Protein AF-A0A544Z119-F1 (afdb_monomer)

Sequence (71 aa):
MHAENIAKGKAEGKAEGQAEGILTVLSARGIEVSDDFSERIRKCHDFDRLTAWLRAAATVDSSDKLLDDIS

Foldseek 3Di:
DPPVVVVVVVLLVLQQVLLVLLVVLLVVVVADDDPVLSVVSNPDSDNVLSVQLNVVSNPDPYSVVSVVVPD

Solvent-accessible surface area (backbone atoms only — not comparable to full-atom values): 4090 Å² total; per-residue (Å²): 145,61,68,66,62,56,55,49,55,52,51,51,54,51,23,46,52,38,30,52,48,28,5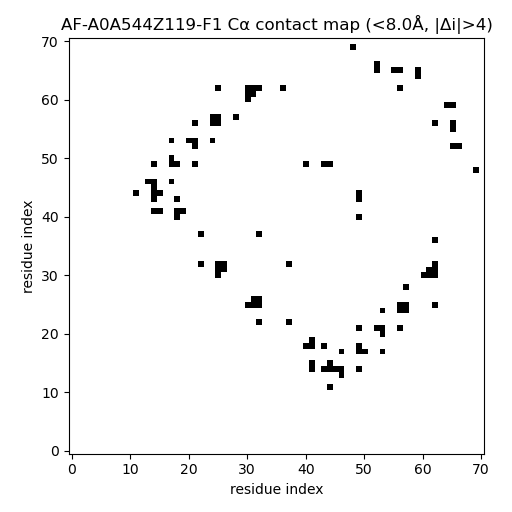3,49,45,26,51,75,70,70,36,75,71,54,69,70,58,55,51,54,43,56,71,41,77,52,53,69,58,42,51,52,38,39,60,40,39,78,70,53,92,43,58,72,60,56,67,64,77,76,117

Radius of gyration: 13.2 Å; Cα contacts (8 Å, |Δi|>4): 57; chains: 1; bounding box: 36×24×34 Å

Organism: NCBI:txid568844

pLDDT: mean 80.0, std 12.42, range [47.31, 92.25]

Mean predicted aligned error: 6.93 Å

Secondary structure (DSSP, 8-state):
--HHHHHHHHHHHHHHHHHHHHHHHHHHTT----HHHHHHHHT---HHHHHHHHHHHTT-SSSHHHHHTT-

Structure (mmCIF, N/CA/C/O backbone):
data_AF-A0A544Z119-F1
#
_entry.id   AF-A0A544Z119-F1
#
loop_
_atom_site.group_PDB
_atom_site.id
_atom_site.type_symbol
_atom_site.label_atom_id
_atom_site.label_alt_id
_atom_site.label_comp_id
_atom_site.label_asym_id
_atom_site.label_entity_id
_atom_site.label_seq_id
_atom_site.pdbx_PDB_ins_code
_atom_site.Cartn_x
_atom_site.Cartn_y
_atom_site.Cartn_z
_atom_site.occupancy
_atom_site.B_iso_or_equiv
_atom_site.auth_seq_id
_atom_site.auth_comp_id
_atom_site.auth_asym_id
_atom_site.auth_atom_id
_atom_site.pdbx_PDB_model_num
ATOM 1 N N . MET A 1 1 ? 24.239 -4.679 -24.034 1.00 50.91 1 MET A N 1
ATOM 2 C CA . MET A 1 1 ? 24.306 -4.635 -22.558 1.00 50.91 1 MET A CA 1
ATOM 3 C C . MET A 1 1 ? 23.784 -3.289 -22.021 1.00 50.91 1 MET A C 1
ATOM 5 O O . MET A 1 1 ? 24.472 -2.616 -21.276 1.00 50.91 1 MET A O 1
ATOM 9 N N . HIS A 1 2 ? 22.584 -2.851 -22.435 1.00 52.41 2 HIS A N 1
ATOM 10 C CA . HIS A 1 2 ? 21.970 -1.583 -21.966 1.00 52.41 2 HIS A CA 1
ATOM 11 C C . HIS A 1 2 ? 20.442 -1.686 -21.799 1.00 52.41 2 HIS A C 1
ATOM 13 O O . HIS A 1 2 ? 19.869 -0.982 -20.977 1.00 52.41 2 HIS A O 1
ATOM 19 N N . ALA A 1 3 ? 19.777 -2.595 -22.524 1.00 56.72 3 ALA A N 1
ATOM 20 C CA . ALA A 1 3 ? 18.331 -2.809 -22.412 1.00 56.72 3 ALA A CA 1
ATOM 21 C C . ALA A 1 3 ? 17.902 -3.386 -21.046 1.00 56.72 3 ALA A C 1
ATOM 23 O O . ALA A 1 3 ? 16.819 -3.089 -20.551 1.00 56.72 3 ALA A O 1
ATOM 24 N N . GLU A 1 4 ? 18.780 -4.165 -20.417 1.00 54.16 4 GLU A N 1
ATOM 25 C CA . GLU A 1 4 ? 18.513 -4.906 -19.179 1.00 54.16 4 GLU A CA 1
ATOM 26 C C . GLU A 1 4 ? 18.370 -3.959 -17.973 1.00 54.16 4 GLU A C 1
ATOM 28 O O . GLU A 1 4 ? 17.501 -4.151 -17.125 1.00 54.16 4 GLU A O 1
ATOM 33 N N . ASN A 1 5 ? 19.146 -2.867 -17.949 1.00 57.19 5 ASN A N 1
ATOM 34 C CA . ASN A 1 5 ? 19.100 -1.863 -16.880 1.00 57.19 5 ASN A CA 1
ATOM 35 C C . ASN A 1 5 ? 17.835 -0.988 -16.928 1.0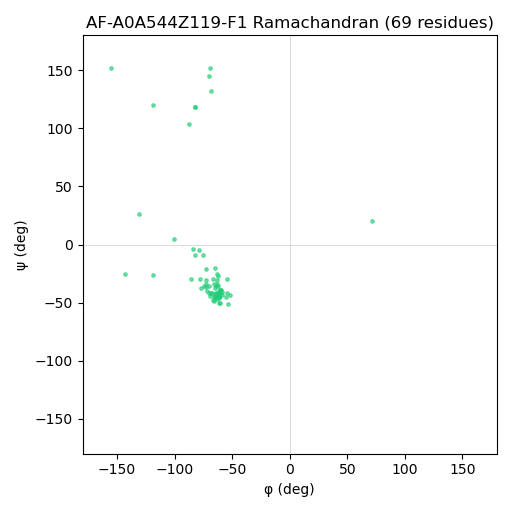0 57.19 5 ASN A C 1
ATOM 37 O O . ASN A 1 5 ? 17.298 -0.626 -15.885 1.00 57.19 5 ASN A O 1
ATOM 41 N N . ILE A 1 6 ? 17.311 -0.681 -18.122 1.00 61.12 6 ILE A N 1
ATOM 42 C CA . ILE A 1 6 ? 16.092 0.138 -18.262 1.00 61.12 6 ILE A CA 1
ATOM 43 C C . ILE A 1 6 ? 14.837 -0.657 -17.884 1.00 61.12 6 ILE A C 1
ATOM 45 O O . ILE A 1 6 ? 13.905 -0.101 -17.301 1.00 61.12 6 ILE A O 1
ATOM 49 N N . ALA A 1 7 ? 14.804 -1.956 -18.195 1.00 64.25 7 ALA A N 1
ATOM 50 C CA . ALA A 1 7 ? 13.703 -2.825 -17.790 1.00 64.25 7 ALA A CA 1
ATOM 51 C C . ALA A 1 7 ? 13.619 -2.950 -16.260 1.00 64.25 7 ALA A C 1
ATOM 53 O O . ALA A 1 7 ? 12.527 -2.849 -15.702 1.00 64.25 7 ALA A O 1
ATOM 54 N N . LYS A 1 8 ? 14.771 -3.082 -15.588 1.00 60.44 8 LYS A N 1
ATOM 55 C CA . LYS A 1 8 ? 14.843 -3.176 -14.127 1.00 60.44 8 LYS A CA 1
ATOM 56 C C . LYS A 1 8 ? 14.388 -1.881 -13.439 1.00 60.44 8 LYS A C 1
ATOM 58 O O . LYS A 1 8 ? 13.465 -1.930 -12.634 1.00 60.44 8 LYS A O 1
ATOM 63 N N . GLY A 1 9 ? 14.897 -0.724 -13.877 1.00 63.88 9 GLY A N 1
ATOM 64 C CA . GLY A 1 9 ? 14.502 0.572 -13.306 1.00 63.88 9 GLY A CA 1
ATOM 65 C C . GLY A 1 9 ? 13.021 0.926 -13.508 1.00 63.88 9 GLY A C 1
ATOM 66 O O . GLY A 1 9 ? 12.413 1.568 -12.655 1.00 63.88 9 GLY A O 1
ATOM 67 N N . LYS A 1 10 ? 12.392 0.473 -14.604 1.00 64.81 10 LYS A N 1
ATOM 68 C CA . LYS A 1 10 ? 10.938 0.628 -14.799 1.00 64.81 10 LYS A CA 1
ATOM 69 C C . LYS A 1 10 ? 10.117 -0.291 -13.900 1.00 64.81 10 LYS A C 1
ATOM 71 O O . LYS A 1 10 ? 9.042 0.114 -13.472 1.00 64.81 10 LYS A O 1
ATOM 76 N N . ALA A 1 11 ? 10.579 -1.516 -13.656 1.00 66.56 11 ALA A N 1
ATOM 77 C CA . ALA A 1 11 ? 9.890 -2.452 -12.772 1.00 66.56 11 ALA A CA 1
ATOM 78 C C . ALA A 1 11 ? 9.959 -1.986 -11.310 1.00 66.56 11 ALA A C 1
ATOM 80 O O . ALA A 1 11 ? 8.930 -1.958 -10.639 1.00 66.56 11 ALA A O 1
ATOM 81 N N . GLU A 1 12 ? 11.135 -1.537 -10.863 1.00 67.88 12 GLU A N 1
ATOM 82 C CA . GLU A 1 12 ? 11.354 -0.979 -9.521 1.00 67.88 12 GLU A CA 1
ATOM 83 C C . GLU A 1 12 ? 10.488 0.270 -9.298 1.00 67.88 12 GLU A C 1
ATOM 85 O O . GLU A 1 12 ? 9.665 0.283 -8.384 1.00 67.88 12 GLU A O 1
ATOM 90 N N . GLY A 1 13 ? 10.515 1.236 -10.226 1.00 77.38 13 GLY A N 1
ATOM 91 C CA . GLY A 1 13 ? 9.682 2.438 -10.114 1.00 77.38 13 GLY A CA 1
ATOM 92 C C . GLY A 1 13 ? 8.170 2.166 -10.153 1.00 77.38 13 GLY A C 1
ATOM 93 O O . GLY A 1 13 ? 7.383 2.935 -9.603 1.00 77.38 13 GLY A O 1
ATOM 94 N N . LYS A 1 14 ? 7.733 1.064 -10.778 1.00 78.56 14 LYS A N 1
ATOM 95 C CA . LYS A 1 14 ? 6.315 0.671 -10.804 1.00 78.56 14 LYS A CA 1
ATOM 96 C C . LYS A 1 14 ? 5.873 0.037 -9.482 1.00 78.56 14 LYS A C 1
ATOM 98 O O . LYS A 1 14 ? 4.748 0.287 -9.053 1.00 78.56 14 LYS A O 1
ATOM 103 N N . ALA A 1 15 ? 6.740 -0.759 -8.857 1.00 80.94 15 ALA A N 1
ATOM 104 C CA . ALA A 1 15 ? 6.501 -1.327 -7.533 1.00 80.94 15 ALA A CA 1
ATOM 105 C C . ALA A 1 15 ? 6.483 -0.224 -6.463 1.00 80.94 15 ALA A C 1
ATOM 107 O O . ALA A 1 15 ? 5.512 -0.118 -5.719 1.00 80.94 15 ALA A O 1
ATOM 108 N N . GLU A 1 16 ? 7.469 0.678 -6.466 1.00 83.06 16 GLU A N 1
ATOM 109 C CA . GLU A 1 16 ? 7.493 1.841 -5.566 1.00 83.06 16 GLU A CA 1
ATOM 110 C C . GLU A 1 16 ? 6.259 2.736 -5.757 1.00 83.06 16 GLU A C 1
ATOM 112 O O . GLU A 1 16 ? 5.609 3.127 -4.789 1.00 83.06 16 GLU A O 1
ATOM 117 N N . GLY A 1 17 ? 5.864 2.999 -7.007 1.00 87.06 17 GLY A N 1
ATOM 118 C CA . GLY A 1 17 ? 4.653 3.768 -7.298 1.00 87.06 17 GLY A CA 1
ATOM 119 C C . GLY A 1 17 ? 3.370 3.106 -6.783 1.00 87.06 17 GLY A C 1
ATOM 120 O O . GLY A 1 17 ? 2.464 3.798 -6.318 1.00 87.06 17 GLY A O 1
ATOM 121 N N . GLN A 1 18 ? 3.278 1.772 -6.825 1.00 88.50 18 GLN A N 1
ATOM 122 C CA . GLN A 1 18 ? 2.143 1.063 -6.231 1.00 88.50 18 GLN A CA 1
ATOM 123 C C . GLN A 1 18 ? 2.173 1.071 -4.706 1.00 88.50 18 GLN A C 1
ATOM 125 O O . GLN A 1 18 ? 1.121 1.267 -4.101 1.00 88.50 18 GLN A O 1
ATOM 130 N N . ALA A 1 19 ? 3.348 0.901 -4.099 1.00 89.75 19 ALA A N 1
ATOM 131 C CA . ALA A 1 19 ? 3.532 1.005 -2.657 1.00 89.75 19 ALA A CA 1
ATOM 132 C C . ALA A 1 19 ? 3.003 2.346 -2.126 1.00 89.75 19 ALA A C 1
ATOM 134 O O . ALA A 1 19 ? 2.145 2.375 -1.242 1.00 89.75 19 ALA A O 1
ATOM 135 N N . GLU A 1 20 ? 3.426 3.451 -2.740 1.00 90.38 20 GLU A N 1
ATOM 136 C CA . GLU A 1 20 ? 2.945 4.791 -2.389 1.00 90.38 20 GLU A CA 1
ATOM 137 C C . GLU A 1 20 ? 1.442 4.961 -2.670 1.00 90.38 20 GLU A C 1
ATOM 139 O O . GLU A 1 20 ? 0.727 5.607 -1.899 1.00 90.38 20 GLU A O 1
ATOM 144 N N . GLY A 1 21 ? 0.928 4.342 -3.738 1.00 91.25 21 GLY A N 1
ATOM 145 C CA . GLY A 1 21 ? -0.502 4.323 -4.051 1.00 91.25 21 GLY A CA 1
ATOM 146 C C . GLY A 1 21 ? -1.346 3.662 -2.958 1.00 91.25 21 GLY A C 1
ATOM 147 O O . GLY A 1 21 ? -2.382 4.204 -2.576 1.00 91.25 21 GLY A O 1
ATOM 148 N N . ILE A 1 22 ? -0.888 2.533 -2.407 1.00 90.94 22 ILE A N 1
ATOM 149 C CA . ILE A 1 22 ? -1.564 1.841 -1.299 1.00 90.94 22 ILE A CA 1
ATOM 150 C C . ILE A 1 22 ? -1.633 2.752 -0.073 1.00 90.94 22 ILE A C 1
ATOM 152 O O . ILE A 1 22 ? -2.711 2.957 0.485 1.00 90.94 22 ILE A O 1
ATOM 156 N N . LEU A 1 23 ? -0.498 3.339 0.318 1.00 90.62 23 LEU A N 1
ATOM 157 C CA . LEU A 1 23 ? -0.420 4.237 1.473 1.00 90.62 23 LEU A CA 1
ATOM 158 C C . LEU A 1 23 ? -1.316 5.467 1.297 1.00 90.62 23 LEU A C 1
ATOM 160 O O . LEU A 1 23 ? -2.011 5.867 2.230 1.00 90.62 23 LEU A O 1
ATOM 164 N N . THR A 1 24 ? -1.368 6.015 0.082 1.00 92.25 24 THR A N 1
ATOM 165 C CA . THR A 1 24 ? -2.246 7.140 -0.262 1.00 92.25 24 THR A CA 1
ATOM 166 C C . THR A 1 24 ? -3.720 6.774 -0.086 1.00 92.25 24 THR A C 1
ATOM 168 O O . THR A 1 24 ? -4.473 7.546 0.505 1.00 92.25 24 THR A O 1
ATOM 171 N N . VAL A 1 25 ? -4.149 5.595 -0.552 1.00 91.31 25 VAL A N 1
ATOM 172 C CA . VAL A 1 25 ? -5.539 5.132 -0.397 1.00 91.31 25 VAL A CA 1
ATOM 173 C C . VAL A 1 25 ? -5.891 4.929 1.076 1.00 91.31 25 VAL A C 1
ATOM 175 O O . VAL A 1 25 ? -6.948 5.382 1.513 1.00 91.31 25 VAL A O 1
ATOM 178 N N . LEU A 1 26 ? -5.012 4.293 1.854 1.00 90.44 26 LEU A N 1
ATOM 179 C CA . LEU A 1 26 ? -5.231 4.088 3.289 1.00 90.44 26 LEU A CA 1
ATOM 180 C C . LEU A 1 26 ? -5.347 5.422 4.035 1.00 90.44 26 LEU A C 1
ATOM 182 O O . LEU A 1 26 ? -6.301 5.624 4.786 1.00 90.44 26 LEU A O 1
ATOM 186 N N . SER A 1 27 ? -4.446 6.364 3.747 1.00 89.75 27 SER A N 1
ATOM 187 C CA . SER A 1 27 ? -4.478 7.712 4.317 1.00 89.75 27 SER A CA 1
ATOM 188 C C . SER A 1 27 ? -5.755 8.469 3.937 1.00 89.75 27 SER A C 1
ATOM 190 O O . SER A 1 27 ? -6.411 9.040 4.807 1.00 89.75 27 SER A O 1
ATOM 192 N N . ALA A 1 28 ? -6.180 8.407 2.670 1.00 91.31 28 ALA A N 1
ATOM 193 C CA . ALA A 1 28 ? -7.421 9.032 2.206 1.00 91.31 28 ALA A CA 1
ATOM 194 C C . ALA A 1 28 ? -8.674 8.450 2.882 1.00 91.31 28 ALA A C 1
ATOM 196 O O . ALA A 1 28 ? -9.682 9.142 3.027 1.00 91.31 28 ALA A O 1
ATOM 197 N N . ARG A 1 29 ? -8.612 7.188 3.318 1.00 90.25 29 ARG A N 1
ATOM 198 C CA . ARG A 1 29 ? -9.671 6.536 4.097 1.00 90.25 29 ARG A CA 1
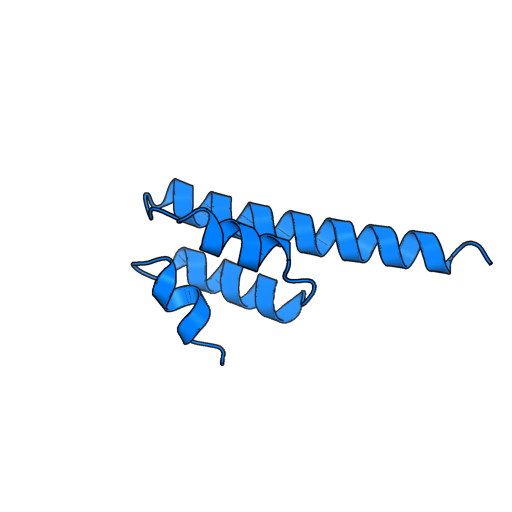ATOM 199 C C . ARG A 1 29 ? -9.593 6.815 5.599 1.00 90.25 29 ARG A C 1
ATOM 201 O O . ARG A 1 29 ? -10.480 6.377 6.325 1.00 90.25 29 ARG A O 1
ATOM 208 N N . GLY A 1 30 ? -8.568 7.529 6.062 1.00 90.62 30 GLY A N 1
ATOM 209 C CA . GLY A 1 30 ? -8.332 7.780 7.483 1.00 90.62 30 GLY A CA 1
ATOM 210 C C . GLY A 1 30 ? -7.853 6.546 8.248 1.00 90.62 30 GLY A C 1
ATOM 211 O O . GLY A 1 30 ? -7.993 6.497 9.466 1.00 90.62 30 GLY A O 1
ATOM 212 N N . ILE A 1 31 ? -7.317 5.542 7.548 1.00 89.44 31 ILE A N 1
ATOM 213 C CA . ILE A 1 31 ? -6.717 4.366 8.175 1.00 89.44 31 ILE A CA 1
ATOM 214 C C . ILE A 1 31 ? -5.296 4.737 8.573 1.00 89.44 31 ILE A C 1
ATOM 216 O O . ILE A 1 31 ? -4.468 5.064 7.720 1.00 89.44 31 ILE A O 1
ATOM 220 N N . GLU A 1 32 ? -5.018 4.681 9.872 1.00 86.44 32 GLU A N 1
ATOM 221 C CA . GLU A 1 32 ? -3.672 4.901 10.375 1.00 86.44 32 GLU A CA 1
ATOM 222 C C . GLU A 1 32 ? -2.762 3.746 9.944 1.00 86.44 32 GLU A C 1
ATOM 224 O O . GLU A 1 32 ? -3.099 2.559 10.038 1.00 86.44 32 GLU A O 1
ATOM 229 N N . VAL A 1 33 ? -1.604 4.116 9.411 1.00 87.06 33 VAL A N 1
ATOM 230 C CA . VAL A 1 33 ? -0.598 3.181 8.935 1.00 87.06 33 VAL A CA 1
ATOM 231 C C . VAL A 1 33 ? 0.655 3.403 9.759 1.00 87.06 33 VAL A C 1
ATOM 233 O O . VAL A 1 33 ? 1.203 4.501 9.760 1.00 87.06 33 VAL A O 1
ATOM 236 N N . SER A 1 34 ? 1.107 2.367 10.458 1.00 87.44 34 SER A N 1
ATOM 237 C CA . SER A 1 34 ? 2.360 2.424 11.208 1.00 87.44 34 SER A CA 1
ATOM 238 C C . SER A 1 34 ? 3.566 2.483 10.268 1.00 87.44 34 SER A C 1
ATOM 240 O O . SER A 1 34 ? 3.539 1.914 9.173 1.00 87.44 34 SER A O 1
ATOM 242 N N . ASP A 1 35 ? 4.659 3.099 10.719 1.00 85.88 35 ASP A N 1
ATOM 243 C CA . ASP A 1 35 ? 5.902 3.182 9.945 1.00 85.88 35 ASP A CA 1
ATOM 244 C C . ASP A 1 35 ? 6.406 1.804 9.490 1.00 85.88 35 ASP A C 1
ATOM 246 O O . ASP A 1 35 ? 6.749 1.651 8.318 1.00 85.88 35 ASP A O 1
ATOM 250 N N . ASP A 1 36 ? 6.346 0.783 10.357 1.00 85.56 36 ASP A N 1
ATOM 251 C CA . ASP A 1 36 ? 6.710 -0.607 10.019 1.00 85.56 36 ASP A CA 1
ATOM 252 C C . ASP A 1 36 ? 5.922 -1.134 8.812 1.00 85.56 36 ASP A C 1
ATOM 254 O O . ASP A 1 36 ? 6.489 -1.684 7.866 1.00 85.56 36 ASP A O 1
ATOM 258 N N . PHE A 1 37 ? 4.612 -0.893 8.794 1.00 85.81 37 PHE A N 1
ATOM 259 C CA . PHE A 1 37 ? 3.746 -1.320 7.704 1.00 85.81 37 PHE A CA 1
ATOM 260 C C . PHE A 1 37 ? 4.104 -0.607 6.398 1.00 85.81 37 PHE A C 1
ATOM 262 O O . PHE A 1 37 ? 4.226 -1.244 5.349 1.00 85.81 37 PHE A O 1
ATOM 269 N N . SER A 1 38 ? 4.315 0.710 6.462 1.00 87.7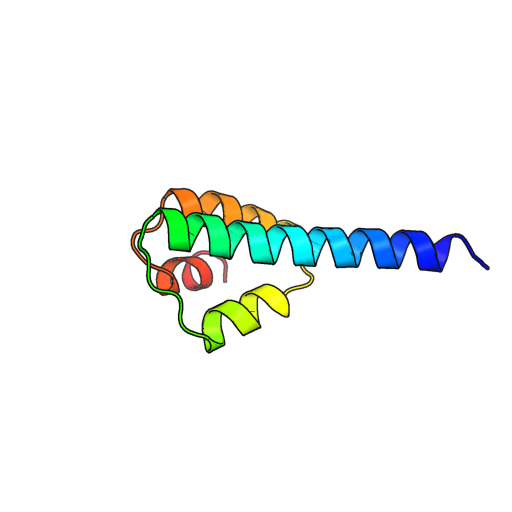5 38 SER A N 1
ATOM 270 C CA . SER A 1 38 ? 4.723 1.495 5.295 1.00 87.75 38 SER A CA 1
ATOM 271 C C . SER A 1 38 ? 6.066 1.023 4.733 1.00 87.75 38 SER A C 1
ATOM 273 O O . SER A 1 38 ? 6.227 0.891 3.518 1.00 87.75 38 SER A O 1
ATOM 275 N N . GLU A 1 39 ? 7.004 0.670 5.613 1.00 88.44 39 GLU A N 1
ATOM 276 C CA . GLU A 1 39 ? 8.314 0.160 5.241 1.00 88.44 39 GLU A CA 1
ATOM 277 C C . GLU A 1 39 ? 8.213 -1.233 4.606 1.00 88.44 39 GLU A C 1
ATOM 279 O O .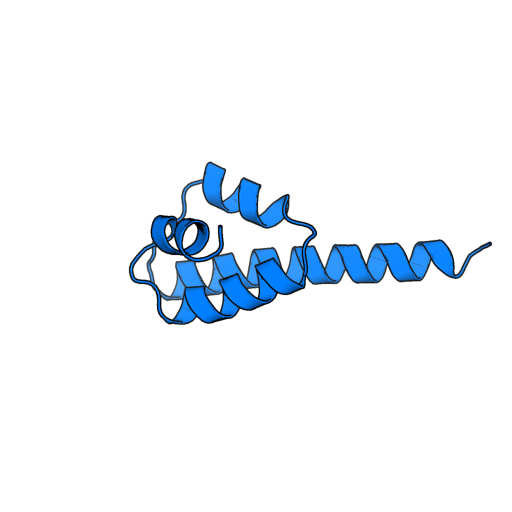 GLU A 1 39 ? 8.849 -1.491 3.583 1.00 88.44 39 GLU A O 1
ATOM 284 N N . ARG A 1 40 ? 7.366 -2.118 5.146 1.00 87.75 40 ARG A N 1
ATOM 285 C CA . ARG A 1 40 ? 7.107 -3.448 4.572 1.00 87.75 40 ARG A CA 1
ATOM 286 C C . ARG A 1 40 ? 6.515 -3.366 3.170 1.00 87.75 40 ARG A C 1
ATOM 288 O O . ARG A 1 40 ? 6.933 -4.130 2.302 1.00 87.75 40 ARG A O 1
ATOM 295 N N . ILE A 1 41 ? 5.579 -2.445 2.937 1.00 87.00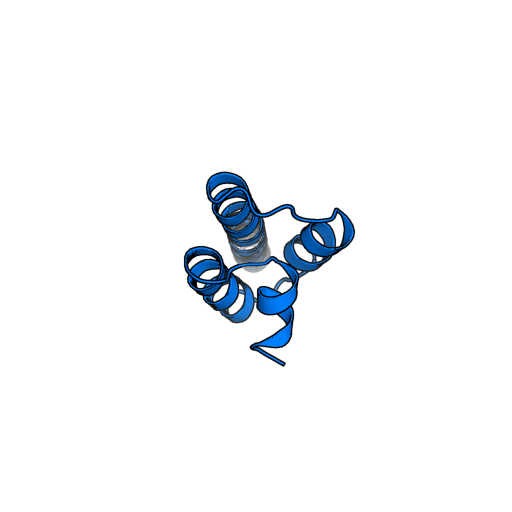 41 ILE A N 1
ATOM 296 C CA . ILE A 1 41 ? 5.005 -2.233 1.604 1.00 87.00 41 ILE A CA 1
ATOM 297 C C . ILE A 1 41 ? 6.066 -1.693 0.641 1.00 87.00 41 ILE A C 1
ATOM 299 O O . ILE A 1 41 ? 6.200 -2.219 -0.460 1.00 87.00 41 ILE A O 1
ATOM 303 N N . ARG A 1 42 ? 6.864 -0.702 1.055 1.00 86.69 42 ARG A N 1
ATOM 304 C CA . ARG A 1 42 ? 7.942 -0.132 0.225 1.00 86.69 42 ARG A CA 1
ATOM 305 C C . ARG A 1 42 ? 9.045 -1.135 -0.110 1.00 86.69 42 ARG A C 1
ATOM 307 O O . ARG A 1 42 ? 9.605 -1.084 -1.197 1.00 86.69 42 ARG A O 1
ATOM 314 N N . LYS A 1 43 ? 9.345 -2.061 0.803 1.00 87.06 43 LYS A N 1
ATOM 315 C CA . LYS A 1 43 ? 10.297 -3.164 0.588 1.00 87.06 43 LYS A CA 1
ATOM 316 C C . LYS A 1 43 ? 9.704 -4.324 -0.218 1.00 87.06 43 LYS A C 1
ATOM 318 O O . LYS A 1 43 ? 10.417 -5.282 -0.513 1.00 87.06 43 LYS A O 1
ATOM 323 N N . CYS A 1 44 ? 8.414 -4.291 -0.552 1.00 85.44 44 CYS A N 1
ATOM 324 C CA . CYS A 1 44 ? 7.795 -5.311 -1.384 1.00 85.44 44 CYS A CA 1
ATOM 325 C C . CYS A 1 44 ? 8.070 -5.006 -2.862 1.00 85.44 44 CYS A C 1
ATOM 327 O O . CYS A 1 44 ? 7.643 -3.984 -3.386 1.00 85.44 44 CYS A O 1
ATOM 329 N N . HIS A 1 45 ? 8.769 -5.912 -3.546 1.00 83.06 45 HIS A N 1
ATOM 330 C CA . HIS A 1 45 ? 9.043 -5.812 -4.987 1.00 83.06 45 HIS A CA 1
ATOM 331 C C . HIS A 1 45 ? 8.103 -6.693 -5.829 1.00 83.06 45 HIS A C 1
ATOM 333 O O . HIS A 1 45 ? 8.275 -6.808 -7.043 1.00 83.06 45 HIS A O 1
ATOM 339 N N . ASP A 1 46 ? 7.122 -7.335 -5.191 1.00 86.25 46 ASP A N 1
ATOM 340 C CA . ASP A 1 46 ? 6.154 -8.205 -5.849 1.00 86.25 46 ASP A CA 1
ATOM 341 C C . ASP A 1 46 ? 4.964 -7.372 -6.339 1.00 86.25 46 ASP A C 1
ATOM 343 O O . ASP A 1 46 ? 4.111 -6.928 -5.568 1.00 86.25 46 ASP A O 1
ATOM 347 N N . PHE A 1 47 ? 4.943 -7.118 -7.646 1.00 83.88 47 PHE A N 1
ATOM 348 C CA . PHE A 1 47 ? 3.946 -6.260 -8.277 1.00 83.88 47 PHE A CA 1
ATOM 349 C C . PHE A 1 4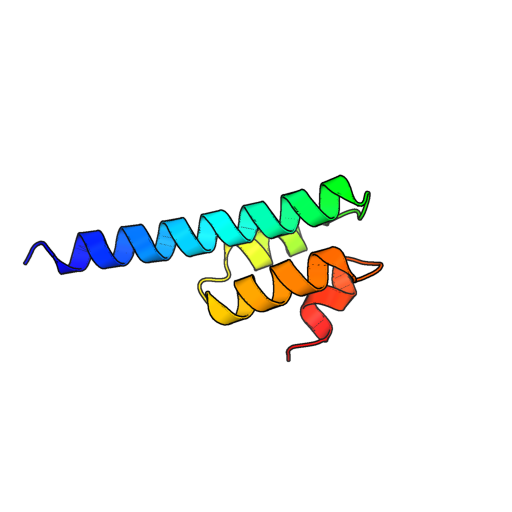7 ? 2.523 -6.835 -8.198 1.00 83.88 47 PHE A C 1
ATOM 351 O O . PHE A 1 47 ? 1.559 -6.079 -8.061 1.00 83.88 47 PHE A O 1
ATOM 358 N N . ASP A 1 48 ? 2.364 -8.158 -8.263 1.00 85.50 48 ASP A N 1
ATOM 359 C CA . ASP A 1 48 ? 1.049 -8.794 -8.165 1.00 85.50 48 ASP A CA 1
ATOM 360 C C . ASP A 1 48 ? 0.500 -8.665 -6.742 1.00 85.50 48 ASP A C 1
ATOM 362 O O . ASP A 1 48 ? -0.662 -8.289 -6.548 1.00 85.50 48 ASP A O 1
ATOM 366 N N . ARG A 1 49 ? 1.363 -8.857 -5.737 1.00 87.56 49 ARG A N 1
ATOM 367 C CA . ARG A 1 49 ? 1.015 -8.640 -4.328 1.00 87.56 49 ARG A CA 1
ATOM 368 C C . ARG A 1 49 ? 0.658 -7.181 -4.045 1.00 87.56 49 ARG A C 1
ATOM 370 O O . ARG A 1 49 ? -0.385 -6.922 -3.449 1.00 87.56 49 ARG A O 1
ATOM 377 N N . LEU A 1 50 ? 1.458 -6.227 -4.525 1.00 88.88 50 LEU A N 1
ATOM 378 C CA . LEU A 1 50 ? 1.165 -4.794 -4.404 1.00 88.88 50 LEU A CA 1
ATOM 379 C C . LEU A 1 50 ? -0.160 -4.415 -5.089 1.00 88.88 50 LEU A C 1
ATOM 381 O O . LEU A 1 50 ? -0.950 -3.643 -4.547 1.00 88.88 50 LEU A O 1
ATOM 385 N N . THR A 1 51 ? -0.458 -4.998 -6.250 1.00 87.75 51 THR A N 1
ATOM 386 C CA . THR A 1 51 ? -1.730 -4.766 -6.947 1.00 87.75 51 THR A CA 1
ATOM 387 C C . THR A 1 51 ? -2.921 -5.289 -6.141 1.00 87.75 51 THR A C 1
ATOM 389 O O . THR A 1 51 ? -3.944 -4.604 -6.032 1.00 87.75 51 THR A O 1
ATOM 392 N N . ALA A 1 52 ? -2.802 -6.481 -5.551 1.00 88.12 52 ALA A N 1
ATOM 393 C CA . ALA A 1 52 ? -3.842 -7.048 -4.699 1.00 88.12 52 ALA A CA 1
ATOM 394 C C . ALA A 1 52 ? -4.063 -6.194 -3.439 1.00 88.12 52 ALA A C 1
ATOM 396 O O . ALA A 1 52 ? -5.201 -5.849 -3.116 1.00 88.12 52 ALA A O 1
ATOM 397 N N . TRP A 1 53 ? -2.976 -5.764 -2.798 1.00 90.44 53 TRP A N 1
ATOM 398 C CA . TRP A 1 53 ? -2.988 -4.844 -1.664 1.00 90.44 53 TRP A CA 1
ATOM 399 C C . TRP A 1 53 ? -3.630 -3.501 -1.987 1.00 90.44 53 TRP A C 1
ATOM 401 O O . TRP A 1 53 ? -4.420 -3.008 -1.190 1.00 90.44 53 TRP A O 1
ATOM 411 N N . LEU A 1 54 ? -3.377 -2.932 -3.165 1.00 88.62 54 LEU A N 1
ATOM 412 C CA . LEU A 1 54 ? -4.012 -1.684 -3.592 1.00 88.62 54 LEU A CA 1
ATOM 413 C C . LEU A 1 54 ? -5.531 -1.830 -3.717 1.00 88.62 54 LEU A C 1
ATOM 415 O O . LEU A 1 54 ? -6.281 -0.950 -3.298 1.00 88.62 54 LEU A O 1
ATOM 419 N N . ARG A 1 55 ? -5.999 -2.956 -4.263 1.00 88.75 55 ARG A N 1
ATOM 420 C CA . ARG A 1 55 ? -7.434 -3.238 -4.355 1.00 88.75 55 ARG A CA 1
ATOM 421 C C . ARG A 1 55 ? -8.048 -3.467 -2.974 1.00 88.75 55 ARG A C 1
ATOM 423 O O . ARG A 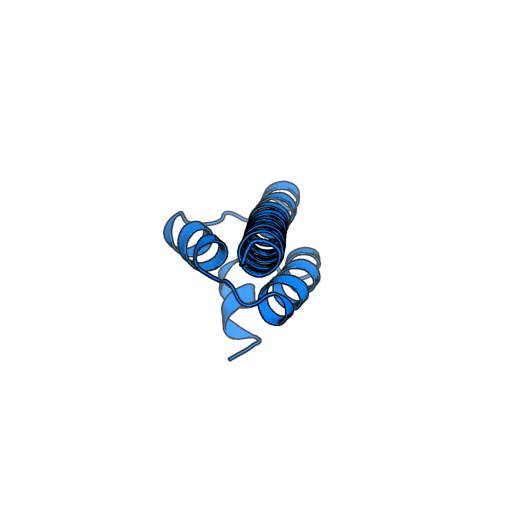1 55 ? -9.126 -2.943 -2.707 1.00 88.75 55 ARG A O 1
ATOM 430 N N . ALA A 1 56 ? -7.357 -4.201 -2.104 1.00 88.44 56 ALA A N 1
ATOM 431 C CA . ALA A 1 56 ? -7.787 -4.443 -0.732 1.00 88.44 56 ALA A CA 1
ATOM 432 C C . ALA A 1 56 ? -7.807 -3.147 0.097 1.00 88.44 56 ALA A C 1
ATOM 434 O O . ALA A 1 56 ? -8.745 -2.930 0.855 1.00 88.44 56 ALA A O 1
ATOM 435 N N . ALA A 1 57 ? -6.849 -2.234 -0.102 1.00 89.00 57 ALA A N 1
ATOM 436 C CA . ALA A 1 57 ? -6.776 -0.930 0.567 1.00 89.00 57 ALA A CA 1
ATOM 437 C C . ALA A 1 57 ? -8.056 -0.104 0.411 1.00 89.00 57 ALA A C 1
ATOM 439 O O . ALA A 1 57 ? -8.407 0.669 1.301 1.00 89.00 57 ALA A O 1
ATOM 440 N N . ALA A 1 58 ? -8.778 -0.281 -0.698 1.00 86.50 58 ALA A N 1
ATOM 441 C CA . ALA A 1 58 ? -10.052 0.384 -0.934 1.00 86.50 58 ALA A CA 1
ATOM 442 C C . ALA A 1 58 ? -11.208 -0.180 -0.085 1.00 86.50 58 ALA A C 1
ATOM 444 O O . ALA A 1 58 ? -12.198 0.519 0.116 1.00 86.50 58 ALA A O 1
ATOM 445 N N . THR A 1 59 ? -11.097 -1.415 0.416 1.00 86.56 59 THR A N 1
ATOM 446 C CA . THR A 1 59 ? -12.185 -2.127 1.106 1.00 86.56 59 THR A CA 1
ATOM 447 C C . THR A 1 59 ? -11.885 -2.497 2.558 1.00 86.56 59 THR A C 1
ATOM 449 O O . THR A 1 59 ? -12.824 -2.625 3.331 1.00 86.56 59 THR A O 1
ATOM 452 N N . VAL A 1 60 ? -10.621 -2.670 2.964 1.00 86.56 60 VAL A N 1
ATOM 453 C CA . VAL A 1 60 ? -10.275 -3.131 4.326 1.00 86.56 60 VAL A CA 1
ATOM 454 C C . VAL A 1 60 ? -10.564 -2.081 5.398 1.00 86.56 60 VAL A C 1
ATOM 456 O O . VAL A 1 60 ? -10.353 -0.900 5.178 1.00 86.56 60 VAL A O 1
ATOM 459 N N . ASP A 1 61 ? -10.985 -2.463 6.594 1.00 82.38 61 ASP A N 1
ATOM 460 C CA . ASP A 1 61 ? -11.212 -1.483 7.672 1.00 82.38 61 ASP A CA 1
ATOM 461 C C . ASP A 1 61 ? -9.930 -1.093 8.425 1.00 82.38 61 ASP A C 1
ATOM 463 O O . ASP A 1 61 ? -9.942 -0.192 9.261 1.00 82.38 61 ASP A O 1
ATOM 467 N N . SER A 1 62 ? -8.816 -1.789 8.180 1.00 80.69 62 SER A N 1
ATOM 468 C CA . SER A 1 62 ? -7.548 -1.567 8.884 1.00 80.69 62 SER A CA 1
ATOM 469 C C . SER A 1 62 ? -6.356 -2.025 8.050 1.00 80.69 62 SER A C 1
ATOM 471 O O . SER A 1 62 ? -6.475 -2.956 7.251 1.00 80.69 62 SER A O 1
ATOM 473 N N . SER A 1 63 ? -5.204 -1.393 8.275 1.00 79.00 63 SER A N 1
ATOM 474 C CA . SER A 1 63 ? -3.932 -1.712 7.623 1.00 79.00 63 SER A CA 1
ATOM 475 C C . SER A 1 63 ? -3.474 -3.143 7.934 1.00 79.00 63 SER A C 1
ATOM 477 O O . SER A 1 63 ? -3.161 -3.873 7.002 1.00 79.00 63 SER A O 1
ATOM 479 N N . ASP A 1 64 ? -3.563 -3.614 9.183 1.00 76.56 64 ASP A N 1
ATOM 480 C CA . ASP A 1 64 ? -3.198 -4.994 9.568 1.00 76.56 64 ASP A CA 1
ATOM 481 C C . ASP A 1 64 ? -3.868 -6.089 8.721 1.00 76.56 64 ASP A C 1
ATOM 483 O O . ASP A 1 64 ? -3.207 -7.020 8.259 1.00 76.56 64 ASP A O 1
ATOM 487 N N . LYS A 1 65 ? -5.170 -5.952 8.432 1.00 74.69 65 LYS A N 1
ATOM 488 C CA . LYS A 1 65 ? -5.918 -6.945 7.637 1.00 74.69 65 LYS A CA 1
ATOM 489 C C . LYS A 1 65 ? -5.434 -7.059 6.194 1.00 74.69 65 LYS A C 1
ATOM 491 O O . LYS A 1 65 ? -5.696 -8.051 5.529 1.00 74.69 65 LYS A O 1
ATOM 496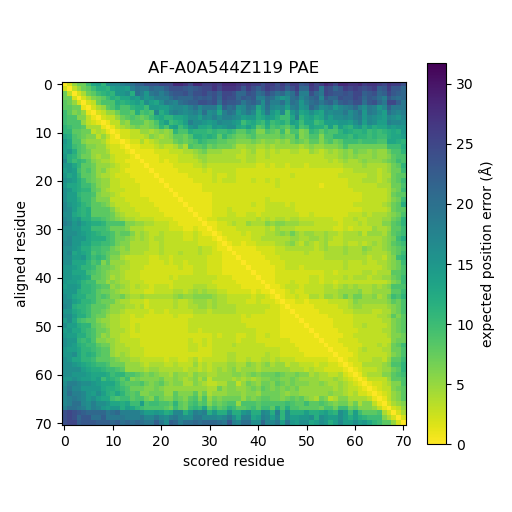 N N . LEU A 1 66 ? -4.749 -6.037 5.702 1.00 75.62 66 LEU A N 1
ATOM 497 C CA . LEU A 1 66 ? -4.278 -5.955 4.328 1.00 75.62 66 LEU A CA 1
ATOM 498 C C . LEU A 1 66 ? -3.090 -6.906 4.084 1.00 75.62 66 LEU A C 1
ATOM 500 O O . LEU A 1 66 ? -2.937 -7.428 2.982 1.00 75.62 66 LEU A O 1
ATOM 504 N N . LEU A 1 67 ? -2.279 -7.167 5.116 1.00 69.31 67 LEU A N 1
ATOM 505 C CA . LEU A 1 67 ? -1.156 -8.111 5.059 1.00 69.31 67 LEU A CA 1
ATOM 506 C C . LEU A 1 67 ? -1.571 -9.560 5.343 1.00 69.31 67 LEU A C 1
ATOM 508 O O . LEU A 1 67 ? -0.927 -10.472 4.826 1.00 69.31 67 LEU A O 1
ATOM 512 N N . ASP A 1 68 ? -2.612 -9.754 6.152 1.00 65.12 68 ASP A N 1
ATOM 513 C CA . ASP A 1 68 ? -3.040 -11.069 6.647 1.00 65.12 68 ASP A CA 1
ATOM 514 C C . ASP A 1 68 ? -3.821 -11.884 5.593 1.00 65.12 68 ASP A C 1
ATOM 516 O O . ASP A 1 68 ? -3.728 -13.105 5.551 1.00 65.12 68 ASP A O 1
ATOM 520 N N . ASP A 1 69 ? -4.534 -11.212 4.678 1.00 54.31 69 ASP A N 1
ATOM 521 C CA . ASP A 1 69 ? -5.470 -11.850 3.731 1.00 54.31 69 ASP A CA 1
ATOM 522 C C . ASP A 1 69 ? -4.793 -12.595 2.555 1.00 54.31 69 ASP A C 1
ATOM 524 O O . ASP A 1 69 ? -5.462 -13.278 1.784 1.00 54.31 69 ASP A O 1
ATOM 528 N N . ILE A 1 70 ? -3.469 -12.469 2.375 1.00 56.56 70 ILE A N 1
ATOM 529 C CA . ILE A 1 70 ? -2.758 -12.963 1.171 1.00 56.56 70 ILE A CA 1
ATOM 530 C C . ILE A 1 70 ? -1.511 -13.802 1.512 1.00 56.56 70 ILE A C 1
ATOM 532 O O . ILE A 1 70 ? -0.543 -13.829 0.738 1.00 56.56 70 ILE A O 1
ATOM 536 N N . SER A 1 71 ? -1.480 -14.444 2.686 1.00 47.31 71 SER A N 1
ATOM 537 C CA . SER A 1 71 ? -0.385 -15.360 3.049 1.00 47.31 71 SER A CA 1
ATOM 538 C C . SER A 1 71 ? -0.611 -16.804 2.618 1.00 47.31 71 SER A C 1
ATOM 540 O O . SER A 1 71 ? -1.772 -17.257 2.556 1.00 47.31 71 SER A O 1
#